Protein AF-A0A968HQ84-F1 (afdb_monomer_lite)

Foldseek 3Di:
DCPPDPQQPFDQPPDDPQPDDEEEEAEDPRDVVSLVVCVVVVRHDNYDYDDLVRHQKYKDFDDPVCPVVLVVVCVSQVDNDFSDFDDDPNHGGITMHGRDD

pLDDT: mean 71.52, std 15.51, range [26.83, 89.31]

Structure (mmCIF, N/CA/C/O backbone):
data_AF-A0A968HQ84-F1
#
_entry.id   AF-A0A968HQ84-F1
#
loop_
_atom_site.group_PDB
_atom_site.id
_atom_site.type_symbol
_atom_site.label_atom_id
_atom_site.label_alt_id
_atom_site.label_comp_id
_atom_site.label_asym_id
_atom_site.label_entity_id
_atom_site.label_seq_id
_atom_site.pdbx_PDB_ins_code
_atom_site.Cartn_x
_atom_site.Cartn_y
_atom_site.Cartn_z
_atom_site.occupancy
_atom_site.B_iso_or_equiv
_atom_site.auth_seq_id
_atom_site.auth_comp_id
_atom_site.auth_asym_id
_atom_site.auth_atom_id
_atom_site.pdbx_PDB_model_num
ATOM 1 N N . MET A 1 1 ? 16.932 21.422 -4.241 1.00 31.81 1 MET A N 1
ATOM 2 C CA . MET A 1 1 ? 16.103 20.759 -5.271 1.00 31.81 1 MET A CA 1
ATOM 3 C C . MET A 1 1 ? 16.662 19.367 -5.499 1.00 31.81 1 MET A C 1
ATOM 5 O O . MET A 1 1 ? 17.623 19.235 -6.231 1.00 31.81 1 MET A O 1
ATOM 9 N N . ASN A 1 2 ? 16.128 18.371 -4.797 1.00 26.83 2 ASN A N 1
ATOM 10 C CA . ASN A 1 2 ? 16.331 16.944 -5.062 1.00 26.83 2 ASN A CA 1
ATOM 11 C C . ASN A 1 2 ? 15.120 16.232 -4.449 1.00 26.83 2 ASN A C 1
ATOM 13 O O . ASN A 1 2 ? 15.198 15.667 -3.365 1.00 26.83 2 ASN A O 1
ATOM 17 N N . ARG A 1 3 ? 13.956 16.360 -5.100 1.00 41.78 3 ARG A N 1
ATOM 18 C CA . ARG A 1 3 ? 12.813 15.482 -4.823 1.00 41.78 3 ARG A CA 1
ATOM 19 C C . ARG A 1 3 ? 13.103 14.174 -5.552 1.00 41.78 3 ARG A C 1
ATOM 21 O O . ARG A 1 3 ? 12.681 13.982 -6.687 1.00 41.78 3 ARG A O 1
ATOM 28 N N . GLY A 1 4 ? 13.971 13.364 -4.954 1.00 31.61 4 GLY A N 1
ATOM 29 C CA . GLY A 1 4 ? 14.260 12.024 -5.437 1.00 31.61 4 GLY A CA 1
ATOM 30 C C . GLY A 1 4 ? 13.053 11.149 -5.147 1.00 31.61 4 GLY A C 1
ATOM 31 O O . GLY A 1 4 ? 12.955 10.591 -4.064 1.00 31.61 4 GLY A O 1
ATOM 32 N N . PHE A 1 5 ? 12.125 11.071 -6.097 1.00 40.69 5 PHE A N 1
ATOM 33 C CA . PHE A 1 5 ? 11.113 10.024 -6.103 1.00 40.69 5 PHE A CA 1
ATOM 34 C C . PHE A 1 5 ? 11.824 8.666 -6.167 1.00 40.69 5 PHE A C 1
ATOM 36 O O . PHE A 1 5 ? 12.563 8.393 -7.114 1.00 40.69 5 PHE A O 1
ATOM 43 N N . TRP A 1 6 ? 11.560 7.789 -5.199 1.00 41.75 6 TRP A N 1
ATOM 44 C CA . TRP A 1 6 ? 12.029 6.395 -5.203 1.00 41.75 6 TRP A CA 1
ATOM 45 C C . TRP A 1 6 ? 11.124 5.460 -6.034 1.00 41.75 6 TRP A C 1
ATOM 47 O O . TRP A 1 6 ? 11.284 4.240 -6.023 1.00 41.75 6 TRP A O 1
ATOM 57 N N . GLY A 1 7 ? 10.192 6.021 -6.813 1.00 39.31 7 GLY A N 1
ATOM 58 C CA . GLY A 1 7 ? 9.102 5.292 -7.474 1.00 39.31 7 GLY A CA 1
ATOM 59 C C . GLY A 1 7 ? 9.451 4.475 -8.725 1.00 39.31 7 GLY A C 1
ATOM 60 O O . GLY A 1 7 ? 8.546 3.930 -9.343 1.00 39.31 7 GLY A O 1
ATOM 61 N N . ALA A 1 8 ? 10.721 4.373 -9.135 1.00 39.50 8 ALA A N 1
ATOM 62 C CA . ALA A 1 8 ? 11.108 3.559 -10.302 1.00 39.50 8 ALA A CA 1
ATOM 63 C C . ALA A 1 8 ? 11.973 2.333 -9.960 1.00 39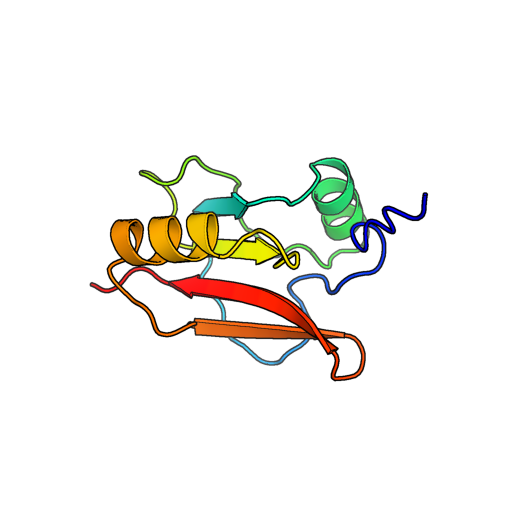.50 8 ALA A C 1
ATOM 65 O O . ALA A 1 8 ? 12.225 1.499 -10.829 1.00 39.50 8 ALA A O 1
ATOM 66 N N . ARG A 1 9 ? 12.440 2.202 -8.709 1.00 40.59 9 ARG A N 1
ATOM 67 C CA . ARG A 1 9 ? 13.257 1.052 -8.275 1.00 40.59 9 ARG A CA 1
ATOM 68 C C . ARG A 1 9 ? 12.900 0.523 -6.879 1.00 40.59 9 ARG A C 1
ATOM 70 O O . ARG A 1 9 ? 13.347 -0.570 -6.547 1.00 40.59 9 ARG A O 1
ATOM 77 N N . GLY A 1 10 ? 12.082 1.248 -6.104 1.00 47.44 10 GLY A N 1
ATOM 78 C CA . GLY A 1 10 ? 11.556 0.813 -4.807 1.00 47.44 10 GLY A CA 1
ATOM 79 C C . GLY A 1 10 ? 10.726 -0.462 -4.934 1.00 47.44 10 GLY A C 1
ATOM 80 O O . GLY A 1 10 ? 10.057 -0.671 -5.943 1.00 47.44 10 GLY A O 1
ATOM 81 N N . GLY A 1 11 ? 10.861 -1.354 -3.961 1.00 53.44 11 GLY A N 1
ATOM 82 C CA . GLY A 1 11 ? 10.403 -2.742 -3.972 1.00 53.44 11 GLY A CA 1
ATOM 83 C C . GLY A 1 11 ? 9.002 -2.956 -4.539 1.00 53.44 11 GLY A C 1
ATOM 84 O O . GLY A 1 11 ? 8.018 -2.391 -4.075 1.00 53.44 11 GLY A O 1
ATOM 85 N N . ALA A 1 12 ? 8.922 -3.816 -5.548 1.00 53.47 12 ALA A N 1
ATOM 86 C CA . ALA A 1 12 ? 7.656 -4.412 -5.921 1.00 53.47 12 ALA A CA 1
ATOM 87 C C . ALA A 1 12 ? 7.168 -5.341 -4.792 1.00 53.47 12 ALA A C 1
ATOM 89 O O . ALA A 1 12 ? 8.015 -5.892 -4.081 1.00 53.47 12 ALA A O 1
ATOM 90 N N . PRO A 1 13 ? 5.850 -5.574 -4.663 1.00 59.44 13 PRO A N 1
ATOM 91 C CA . PRO A 1 13 ? 5.291 -6.377 -3.572 1.00 59.44 13 PRO A CA 1
ATOM 92 C C . PRO A 1 13 ? 5.794 -7.826 -3.502 1.00 59.44 13 PRO A C 1
ATOM 94 O O . PRO A 1 13 ? 5.649 -8.477 -2.473 1.00 59.44 13 PRO A O 1
ATOM 97 N N . ASP A 1 14 ? 6.410 -8.339 -4.566 1.00 55.47 14 ASP A N 1
ATOM 98 C CA . ASP A 1 14 ? 6.851 -9.729 -4.650 1.00 55.47 14 ASP A CA 1
ATOM 99 C C . ASP A 1 14 ? 8.311 -9.955 -4.217 1.00 55.47 14 ASP A C 1
ATOM 101 O O . ASP A 1 14 ? 9.135 -10.377 -5.027 1.00 55.47 14 ASP A O 1
ATOM 105 N N . ARG A 1 15 ? 8.703 -9.668 -2.963 1.00 48.84 15 ARG A N 1
ATOM 106 C CA . ARG A 1 15 ? 10.012 -10.200 -2.507 1.00 48.84 15 ARG A CA 1
ATOM 107 C C . ARG A 1 15 ? 10.309 -10.395 -1.027 1.00 48.84 15 ARG A C 1
ATOM 109 O O . ARG A 1 15 ? 11.480 -10.514 -0.680 1.00 48.84 15 ARG A O 1
ATOM 116 N N . ALA A 1 16 ? 9.316 -10.519 -0.156 1.00 46.34 16 ALA A N 1
ATOM 117 C CA . ALA A 1 16 ? 9.616 -10.731 1.262 1.00 46.34 16 ALA A CA 1
ATOM 118 C C . ALA A 1 16 ? 8.719 -11.765 1.942 1.00 46.34 16 ALA A C 1
ATOM 120 O O . ALA A 1 16 ? 8.192 -11.475 3.000 1.00 46.34 16 ALA A O 1
ATOM 121 N N . GLY A 1 17 ? 8.510 -12.951 1.351 1.00 50.09 17 GLY A N 1
ATOM 122 C CA . GLY A 1 17 ? 7.947 -14.116 2.065 1.00 50.09 17 GLY A CA 1
ATOM 123 C C . GLY A 1 17 ? 6.554 -13.947 2.698 1.00 50.09 17 GLY A C 1
ATOM 124 O O . GLY A 1 17 ? 6.070 -14.873 3.343 1.00 50.09 17 GLY A O 1
ATOM 125 N N . ASN A 1 18 ? 5.908 -12.797 2.511 1.00 54.25 18 ASN A N 1
ATOM 126 C CA . ASN A 1 18 ? 4.631 -12.452 3.107 1.00 54.25 18 ASN A CA 1
ATOM 127 C C . ASN A 1 18 ? 3.528 -12.970 2.187 1.00 54.25 18 ASN A C 1
ATOM 129 O O . ASN A 1 18 ? 3.416 -12.541 1.037 1.00 54.25 18 ASN A O 1
ATOM 133 N N . GLN A 1 19 ? 2.720 -13.908 2.684 1.00 57.84 19 GLN A N 1
ATOM 134 C CA . GLN A 1 19 ? 1.481 -14.319 2.027 1.00 57.84 19 GLN A CA 1
ATOM 135 C C . GLN A 1 19 ? 0.462 -13.187 2.163 1.00 57.84 19 GLN A C 1
ATOM 137 O O . GLN A 1 19 ? -0.373 -13.195 3.060 1.00 57.84 19 GLN A O 1
ATOM 142 N N . LEU A 1 20 ? 0.569 -12.178 1.303 1.00 67.19 20 LEU A N 1
ATOM 143 C CA . LEU A 1 20 ? -0.406 -11.097 1.252 1.00 67.19 20 LEU A CA 1
ATOM 144 C C . LEU A 1 20 ? -1.665 -11.568 0.516 1.00 67.19 20 LEU A C 1
ATOM 146 O O . LEU A 1 20 ? -1.579 -12.325 -0.456 1.00 67.19 20 LEU A O 1
ATOM 150 N N . GLY A 1 21 ? -2.830 -11.109 0.977 1.00 65.94 21 GLY A N 1
ATOM 151 C CA . GLY A 1 21 ? -4.120 -11.424 0.367 1.00 65.94 21 GLY A CA 1
ATOM 152 C C . GLY A 1 21 ? -4.206 -11.021 -1.111 1.00 65.94 21 GLY A C 1
ATOM 153 O O . GLY A 1 21 ? -3.428 -10.210 -1.613 1.00 65.94 21 GLY A O 1
ATOM 154 N N . GLN A 1 22 ? -5.172 -11.589 -1.831 1.00 75.38 22 GLN A N 1
ATOM 155 C CA . GLN A 1 22 ? -5.537 -11.171 -3.191 1.00 75.38 22 GLN A CA 1
ATOM 156 C C . GLN A 1 22 ? -6.763 -10.248 -3.139 1.00 75.38 22 GLN A C 1
ATOM 158 O O . GLN A 1 22 ? -7.542 -10.321 -2.190 1.00 75.38 22 GLN A O 1
ATOM 163 N N . GLY A 1 23 ? -6.968 -9.400 -4.156 1.00 82.69 23 GLY A N 1
ATOM 164 C CA . GLY A 1 23 ? -8.186 -8.585 -4.263 1.00 82.69 23 GLY A CA 1
ATOM 165 C C . GLY A 1 23 ? -7.957 -7.095 -4.518 1.00 82.69 23 GLY A C 1
ATOM 166 O O . GLY A 1 23 ? -7.041 -6.707 -5.247 1.00 82.69 23 GLY A O 1
ATOM 167 N N . PHE A 1 24 ? -8.846 -6.261 -3.971 1.00 88.25 24 PHE A N 1
ATOM 168 C CA . PHE A 1 24 ? -8.836 -4.816 -4.192 1.00 88.25 24 PHE A CA 1
ATOM 169 C C . PHE A 1 24 ? -7.817 -4.115 -3.287 1.00 88.25 24 PHE A C 1
ATOM 171 O O . PHE A 1 24 ? -7.895 -4.218 -2.063 1.00 88.25 24 PHE A O 1
ATOM 178 N N . VAL A 1 25 ? -6.891 -3.366 -3.885 1.00 87.75 25 VAL A N 1
ATOM 179 C CA . VAL A 1 25 ? -5.834 -2.632 -3.180 1.00 87.75 25 VAL A CA 1
ATOM 180 C C . VAL A 1 25 ? -6.027 -1.127 -3.328 1.00 87.75 25 VAL A C 1
ATOM 182 O O . VAL A 1 25 ? -6.190 -0.613 -4.435 1.00 87.75 25 VAL A O 1
ATOM 185 N N . TYR A 1 26 ? -5.984 -0.407 -2.218 1.00 87.69 26 TYR A N 1
ATOM 186 C CA . TYR A 1 26 ? -5.830 1.036 -2.216 1.00 87.69 26 TYR A CA 1
ATOM 187 C C . TYR A 1 26 ? -4.348 1.372 -2.360 1.00 87.69 26 TYR A C 1
ATOM 189 O O . TYR A 1 26 ? -3.511 0.867 -1.611 1.00 87.69 26 TYR A O 1
ATOM 197 N N . LEU A 1 27 ? -4.023 2.193 -3.355 1.00 83.69 27 LEU A N 1
ATOM 198 C CA . LEU A 1 27 ? -2.660 2.629 -3.629 1.00 83.69 27 LEU A CA 1
ATOM 199 C C . LEU A 1 27 ? -2.509 4.072 -3.183 1.00 83.69 27 LEU A C 1
ATOM 201 O O . LEU A 1 27 ? -3.137 4.953 -3.768 1.00 83.69 27 LEU A O 1
ATOM 205 N N . HIS A 1 28 ? -1.658 4.300 -2.191 1.00 79.25 28 HIS A N 1
ATOM 206 C CA . HIS A 1 28 ? -1.343 5.639 -1.723 1.00 79.25 28 HIS A CA 1
ATOM 207 C C . HIS A 1 28 ? 0.076 6.021 -2.151 1.00 79.25 28 HIS A C 1
ATOM 209 O O . HIS A 1 28 ? 1.028 5.275 -1.914 1.00 79.25 28 HIS A O 1
ATOM 215 N N . ASP A 1 29 ? 0.182 7.143 -2.866 1.00 73.56 29 ASP A N 1
ATOM 216 C CA . ASP A 1 29 ? 1.417 7.675 -3.463 1.00 73.56 29 ASP A CA 1
ATOM 217 C C . ASP A 1 29 ? 2.236 6.706 -4.329 1.00 73.56 29 ASP A C 1
ATOM 219 O O . ASP A 1 29 ? 3.434 6.867 -4.573 1.00 73.56 29 ASP A O 1
ATOM 223 N N . VAL A 1 30 ? 1.549 5.731 -4.925 1.00 71.56 30 VAL A N 1
ATOM 224 C CA . VAL A 1 30 ? 2.107 4.907 -5.997 1.00 71.56 30 VAL A CA 1
ATOM 225 C C . VAL A 1 30 ? 1.772 5.533 -7.339 1.00 71.56 30 VAL A C 1
ATOM 227 O O . VAL A 1 30 ? 0.618 5.565 -7.769 1.00 71.56 30 VAL A O 1
ATOM 230 N N . HIS A 1 31 ? 2.796 5.973 -8.066 1.00 68.06 31 HIS A N 1
ATOM 231 C CA . HIS A 1 31 ? 2.597 6.458 -9.425 1.00 68.06 31 HIS A CA 1
ATOM 232 C C . HIS A 1 31 ? 2.078 5.324 -10.331 1.00 68.06 31 HIS A C 1
ATOM 234 O O . HIS A 1 31 ? 2.663 4.242 -10.384 1.00 68.06 31 HIS A O 1
ATOM 240 N N . GLN A 1 32 ? 1.030 5.572 -11.125 1.00 67.94 32 GLN A N 1
ATOM 241 C CA . GLN A 1 32 ? 0.410 4.547 -11.983 1.00 67.94 32 GLN A CA 1
ATOM 242 C C . GLN A 1 32 ? 1.410 3.880 -12.952 1.00 67.94 32 GLN A C 1
ATOM 244 O O . GLN A 1 32 ? 1.315 2.687 -13.235 1.00 67.94 32 GLN A O 1
ATOM 249 N N . LEU A 1 33 ? 2.410 4.627 -13.432 1.00 68.31 33 LEU A N 1
ATOM 250 C CA . LEU A 1 33 ? 3.497 4.077 -14.259 1.00 68.31 33 LEU A CA 1
ATOM 251 C C . LEU A 1 33 ? 4.367 3.045 -13.524 1.00 68.31 33 LEU A C 1
ATOM 253 O O . LEU A 1 33 ? 4.840 2.111 -14.167 1.00 68.31 33 LEU A O 1
ATOM 257 N N . ALA A 1 34 ? 4.546 3.167 -12.206 1.00 69.06 34 ALA A N 1
ATOM 258 C CA . ALA A 1 34 ? 5.251 2.164 -11.412 1.00 69.06 34 ALA A CA 1
ATOM 259 C C . ALA A 1 34 ? 4.465 0.845 -11.404 1.00 69.06 34 ALA A C 1
ATOM 261 O O . ALA A 1 34 ? 5.029 -0.209 -11.675 1.00 69.06 34 ALA A O 1
ATOM 262 N N . VAL A 1 35 ? 3.138 0.907 -11.232 1.00 74.62 35 VAL A N 1
ATOM 263 C CA . VAL A 1 35 ? 2.246 -0.267 -11.316 1.00 74.62 35 VAL A CA 1
ATOM 264 C C . VAL A 1 35 ? 2.348 -0.950 -12.681 1.00 74.62 35 VAL A C 1
ATOM 266 O O . VAL A 1 35 ? 2.479 -2.171 -12.762 1.00 74.62 35 VAL A O 1
ATOM 269 N N . VAL A 1 36 ? 2.321 -0.172 -13.769 1.00 77.25 36 VAL A N 1
ATOM 270 C CA . VAL A 1 36 ? 2.491 -0.701 -15.133 1.00 77.25 36 VAL A CA 1
ATOM 271 C C . VAL A 1 36 ? 3.853 -1.382 -15.293 1.00 77.25 36 VAL A C 1
ATOM 273 O O . VAL A 1 36 ? 3.926 -2.474 -15.858 1.00 77.25 36 VAL A O 1
ATOM 276 N N . GLN A 1 37 ? 4.917 -0.774 -14.767 1.00 73.62 37 GLN A N 1
ATOM 277 C CA . GLN A 1 37 ? 6.262 -1.340 -14.804 1.00 73.62 37 GLN A CA 1
ATOM 278 C C . GLN A 1 37 ? 6.345 -2.646 -13.999 1.00 73.62 37 GLN A C 1
ATOM 280 O O . GLN A 1 37 ? 6.829 -3.644 -14.526 1.00 73.62 37 GLN A O 1
ATOM 285 N N . TYR A 1 38 ? 5.802 -2.697 -12.779 1.00 76.94 38 TYR A N 1
ATOM 286 C CA . TYR A 1 38 ? 5.780 -3.917 -11.967 1.00 76.94 38 TYR A CA 1
ATOM 287 C C . TYR A 1 38 ? 4.984 -5.043 -12.629 1.00 76.94 38 TYR A C 1
ATOM 289 O O . TYR A 1 38 ? 5.426 -6.189 -12.607 1.00 76.94 38 TYR A O 1
ATOM 297 N N . ARG A 1 39 ? 3.848 -4.736 -13.270 1.00 80.06 39 ARG A N 1
ATOM 298 C CA . ARG A 1 39 ? 3.078 -5.721 -14.050 1.00 80.06 39 ARG A CA 1
ATOM 299 C C . ARG A 1 39 ? 3.891 -6.270 -15.213 1.00 80.06 39 ARG A C 1
ATOM 301 O O . ARG A 1 39 ? 3.929 -7.478 -15.414 1.00 80.06 39 ARG A O 1
ATOM 308 N N . ARG A 1 40 ? 4.577 -5.392 -15.954 1.00 77.94 40 ARG A N 1
ATOM 309 C CA . ARG A 1 40 ? 5.462 -5.788 -17.058 1.00 77.94 40 ARG A CA 1
ATOM 310 C C . ARG A 1 40 ? 6.618 -6.671 -16.582 1.00 77.94 40 ARG A C 1
ATOM 312 O O . ARG A 1 40 ? 7.023 -7.574 -17.303 1.00 77.94 40 ARG A O 1
ATOM 319 N N . GLU A 1 41 ? 7.140 -6.403 -15.391 1.00 78.31 41 GLU A N 1
ATOM 320 C CA . GLU A 1 41 ? 8.218 -7.173 -14.764 1.00 78.31 41 GLU A CA 1
ATOM 321 C C . GLU A 1 41 ? 7.730 -8.462 -14.077 1.00 78.31 41 GLU A C 1
ATOM 323 O O . GLU A 1 41 ? 8.556 -9.211 -13.566 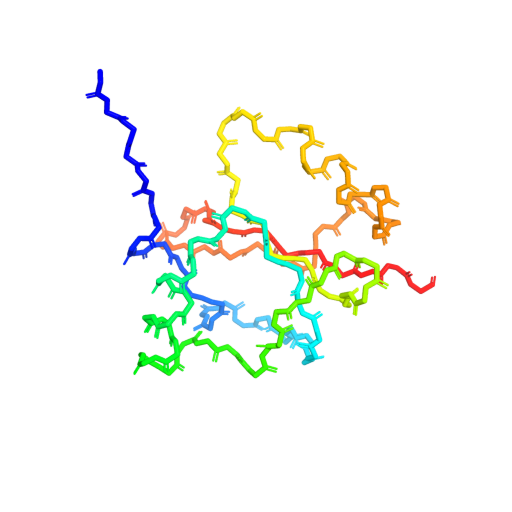1.00 78.31 41 GLU A O 1
ATOM 328 N N . GLY A 1 42 ? 6.417 -8.733 -14.049 1.00 78.19 42 GLY A N 1
ATOM 329 C CA . GLY A 1 42 ? 5.842 -9.886 -13.346 1.00 78.19 42 GLY A CA 1
ATOM 330 C C . GLY A 1 42 ? 5.914 -9.787 -11.819 1.00 78.19 42 GLY A C 1
ATOM 331 O O . GLY A 1 42 ? 5.784 -10.794 -11.140 1.00 78.19 42 GLY A O 1
ATOM 332 N N . ARG A 1 43 ? 6.140 -8.583 -11.281 1.00 77.06 43 ARG A N 1
ATOM 333 C CA . ARG A 1 43 ? 6.342 -8.317 -9.848 1.00 77.06 43 ARG A CA 1
ATOM 334 C C . ARG A 1 43 ? 5.127 -7.686 -9.164 1.00 77.06 43 ARG A C 1
ATOM 336 O O . ARG A 1 43 ? 5.163 -7.426 -7.963 1.00 77.06 43 ARG A O 1
ATOM 343 N N . TRP A 1 44 ? 4.086 -7.361 -9.931 1.00 79.00 44 TRP A N 1
ATOM 344 C CA . TRP A 1 44 ? 2.801 -6.915 -9.397 1.00 79.00 44 T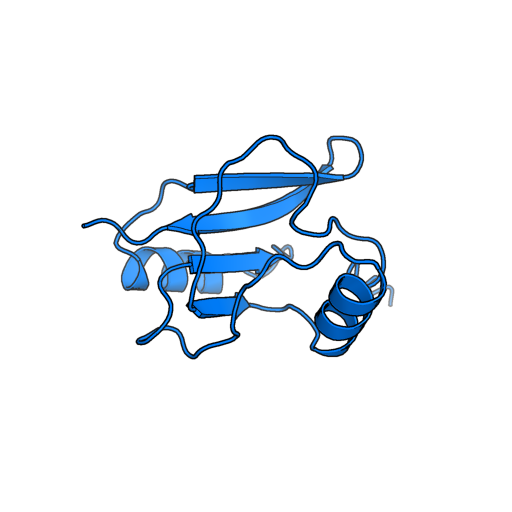RP A CA 1
ATOM 345 C C . TRP A 1 44 ? 1.945 -8.146 -9.077 1.00 79.00 44 TRP A C 1
ATOM 347 O O . TRP A 1 44 ? 1.699 -8.930 -9.997 1.00 79.00 44 TRP A O 1
ATOM 357 N N . PRO A 1 45 ? 1.472 -8.320 -7.831 1.00 78.94 45 PRO A N 1
ATOM 358 C CA . PRO A 1 45 ? 0.510 -9.369 -7.501 1.00 78.94 45 PRO A CA 1
ATOM 359 C C . PRO A 1 45 ? -0.793 -9.197 -8.287 1.00 78.94 45 PRO A C 1
ATOM 361 O O . PRO A 1 45 ? -1.019 -8.155 -8.902 1.00 78.94 45 PRO A O 1
ATOM 364 N N . ASP A 1 46 ? -1.704 -10.168 -8.221 1.00 79.69 46 ASP A N 1
ATOM 365 C CA . ASP A 1 46 ? -3.045 -10.038 -8.815 1.00 79.69 46 ASP A CA 1
ATOM 366 C C . ASP A 1 46 ? -3.961 -9.112 -7.985 1.00 79.69 46 ASP A C 1
ATOM 368 O O . ASP A 1 46 ? -5.025 -9.481 -7.489 1.00 79.69 46 ASP A O 1
ATOM 372 N N . TRP A 1 47 ? -3.483 -7.890 -7.754 1.00 86.31 47 TRP A N 1
ATOM 373 C CA . TRP A 1 47 ? -4.175 -6.838 -7.034 1.00 86.31 47 TRP A CA 1
ATOM 374 C C . TRP A 1 47 ? -4.836 -5.864 -8.000 1.00 86.31 47 TRP A C 1
ATOM 376 O O . TRP A 1 47 ? -4.219 -5.368 -8.958 1.00 86.31 47 TRP A O 1
ATOM 386 N N . GLN A 1 48 ? -6.084 -5.532 -7.690 1.00 87.00 48 GLN A N 1
ATOM 387 C CA . GLN A 1 48 ? -6.914 -4.611 -8.452 1.00 87.00 48 GLN A CA 1
ATOM 388 C C . GLN A 1 48 ? -6.981 -3.259 -7.734 1.00 87.00 48 GLN A C 1
ATOM 390 O O . GLN A 1 48 ? -7.522 -3.195 -6.635 1.00 87.00 48 GLN A O 1
ATOM 395 N N . PRO A 1 49 ? -6.452 -2.165 -8.310 1.00 85.69 49 PRO A N 1
ATOM 396 C CA . PRO A 1 49 ? -6.542 -0.851 -7.682 1.00 85.69 49 PRO A CA 1
ATOM 397 C C . PRO A 1 49 ? -7.999 -0.439 -7.428 1.00 85.69 49 PRO A C 1
ATOM 399 O O . PRO A 1 49 ? -8.835 -0.546 -8.328 1.00 85.69 49 PRO A O 1
ATOM 402 N N . ALA A 1 50 ? -8.295 0.042 -6.224 1.00 85.62 50 ALA A N 1
ATOM 403 C CA . ALA A 1 50 ? -9.619 0.495 -5.813 1.00 85.62 50 ALA A CA 1
ATOM 404 C C . ALA A 1 50 ? -9.544 1.696 -4.863 1.00 85.62 50 ALA A C 1
ATOM 406 O O . ALA A 1 50 ? -8.509 1.993 -4.272 1.00 85.62 50 ALA A O 1
ATOM 407 N N . ASN A 1 51 ? -10.680 2.371 -4.704 1.00 84.25 51 ASN A N 1
ATOM 408 C CA . ASN A 1 51 ? -10.858 3.434 -3.716 1.00 84.25 51 ASN A CA 1
ATOM 409 C C . ASN A 1 51 ? -10.836 2.834 -2.290 1.00 84.25 51 ASN A C 1
ATOM 411 O O . ASN A 1 51 ? -11.262 1.682 -2.143 1.00 84.25 51 ASN A O 1
ATOM 415 N N . PRO A 1 52 ? -10.467 3.601 -1.242 1.00 81.50 52 PRO A N 1
ATOM 416 C CA . PRO A 1 52 ? -10.342 3.100 0.135 1.00 81.50 52 PRO A CA 1
ATOM 417 C C . PRO A 1 52 ? -11.541 2.277 0.624 1.00 81.50 52 PRO A C 1
ATOM 419 O O . PRO A 1 52 ? -11.377 1.142 1.058 1.00 81.50 52 PRO A O 1
ATOM 422 N N . GLY A 1 53 ? -12.766 2.778 0.431 1.00 80.06 53 GLY A N 1
ATOM 423 C CA . GLY A 1 53 ? -13.990 2.100 0.885 1.00 80.06 53 GLY A CA 1
ATOM 424 C C . GLY A 1 53 ? -14.342 0.786 0.168 1.00 80.06 53 GLY A C 1
ATOM 425 O O . GLY A 1 53 ? -15.322 0.140 0.527 1.00 80.06 53 GLY A O 1
ATOM 426 N N . ARG A 1 54 ? -13.595 0.386 -0.869 1.00 84.38 54 ARG A N 1
ATOM 427 C CA . ARG A 1 54 ? -13.727 -0.921 -1.543 1.00 84.38 54 ARG A CA 1
ATOM 428 C C . ARG A 1 54 ? -12.475 -1.787 -1.422 1.00 84.38 54 ARG A C 1
ATOM 430 O O . ARG A 1 54 ? -12.498 -2.928 -1.879 1.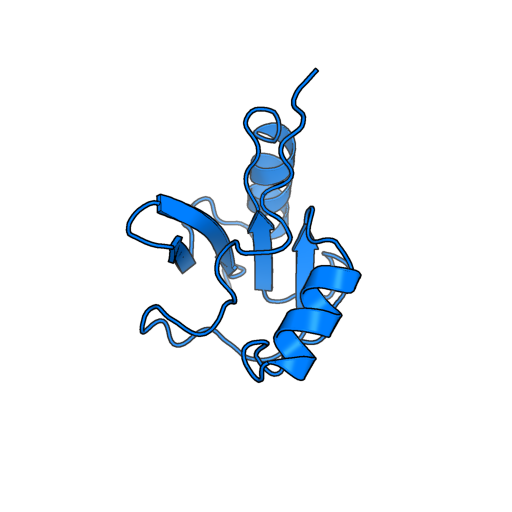00 84.38 54 ARG A O 1
ATOM 437 N N . ALA A 1 55 ? -11.393 -1.245 -0.875 1.00 85.56 55 ALA A N 1
ATOM 438 C CA . ALA A 1 55 ? -10.128 -1.940 -0.765 1.00 85.56 55 ALA A CA 1
ATOM 439 C C . ALA A 1 55 ? -10.093 -2.825 0.487 1.00 85.56 55 ALA A C 1
ATOM 441 O O . ALA A 1 55 ? -10.539 -2.427 1.565 1.00 85.56 55 ALA A O 1
ATOM 442 N N . SER A 1 56 ? -9.533 -4.021 0.334 1.00 84.06 56 SER A N 1
ATOM 443 C CA . SER A 1 56 ? -9.201 -4.928 1.437 1.00 84.06 56 SER A CA 1
ATOM 444 C C . SER A 1 56 ? -7.735 -4.805 1.864 1.00 84.06 56 SER A C 1
ATOM 446 O O . SER A 1 56 ? -7.380 -5.230 2.958 1.00 84.06 56 SER A O 1
ATOM 448 N N . LEU A 1 57 ? -6.892 -4.205 1.016 1.00 83.69 57 LEU A N 1
ATOM 449 C CA . LEU A 1 57 ? -5.465 -3.981 1.250 1.00 83.69 57 LEU A CA 1
ATOM 450 C C . LEU A 1 57 ? -5.112 -2.512 1.022 1.00 83.69 57 LEU A C 1
ATOM 452 O O . LEU A 1 57 ? -5.637 -1.890 0.100 1.00 83.69 57 LEU A O 1
ATOM 456 N N . GLY A 1 58 ? -4.192 -1.974 1.817 1.00 83.69 58 GLY A N 1
ATOM 457 C CA . GLY A 1 58 ? -3.606 -0.651 1.614 1.00 83.69 58 GLY A CA 1
ATOM 458 C C . GLY A 1 58 ? -2.110 -0.770 1.360 1.00 83.69 58 GLY A C 1
ATOM 459 O O . GLY A 1 58 ? -1.410 -1.373 2.169 1.00 83.69 58 GLY A O 1
ATOM 460 N N . LEU A 1 59 ? -1.623 -0.214 0.248 1.00 81.56 59 LEU A N 1
ATOM 461 C CA . LEU A 1 59 ? -0.198 -0.119 -0.070 1.00 81.56 59 LEU A CA 1
ATOM 462 C C . LEU A 1 59 ? 0.238 1.345 0.003 1.00 81.56 59 LEU A C 1
ATOM 464 O O . LEU A 1 59 ? -0.154 2.149 -0.846 1.00 81.56 59 LEU A O 1
ATOM 468 N N . LEU A 1 60 ? 1.066 1.655 0.999 1.00 77.06 60 LEU A N 1
ATOM 469 C CA . LEU A 1 60 ? 1.586 2.992 1.269 1.00 77.06 60 LEU A CA 1
ATOM 470 C C . LEU A 1 60 ? 3.094 3.035 1.006 1.00 77.06 60 LEU A C 1
ATOM 472 O O . LEU A 1 60 ? 3.834 2.190 1.512 1.00 77.06 60 LEU A O 1
ATOM 476 N N . PHE A 1 61 ? 3.554 4.029 0.247 1.00 71.88 61 PHE A N 1
ATOM 477 C CA . PHE A 1 61 ? 4.977 4.340 0.087 1.00 71.88 61 PHE A CA 1
ATOM 478 C C . PHE A 1 61 ? 5.308 5.542 0.978 1.00 71.88 61 PHE A C 1
ATOM 480 O O . PHE A 1 61 ? 5.005 6.668 0.594 1.00 71.88 61 PHE A O 1
ATOM 487 N N . PRO A 1 62 ? 5.881 5.332 2.176 1.00 57.97 62 PRO A N 1
ATOM 488 C CA . PRO A 1 62 ? 6.045 6.415 3.134 1.00 57.97 62 PRO A CA 1
ATOM 489 C C . PRO A 1 62 ? 7.088 7.434 2.653 1.00 57.97 62 PRO A C 1
ATOM 491 O O . PRO A 1 62 ? 8.268 7.111 2.499 1.00 57.97 62 PRO A O 1
ATOM 494 N N . GLU A 1 63 ? 6.675 8.692 2.482 1.00 60.91 63 GLU A N 1
ATOM 495 C CA . GLU A 1 63 ? 7.584 9.841 2.454 1.00 60.91 63 GLU A CA 1
ATOM 496 C C . GLU A 1 63 ? 7.574 10.583 3.799 1.00 60.91 63 GLU A C 1
ATOM 498 O O . GLU A 1 63 ? 6.616 10.535 4.566 1.00 60.91 63 GLU A O 1
ATOM 503 N N . GLN A 1 64 ? 8.640 11.340 4.080 1.00 50.28 64 GLN A N 1
ATOM 504 C CA . GLN A 1 64 ? 8.879 12.017 5.367 1.00 50.28 64 GLN A CA 1
ATOM 505 C C . GLN A 1 64 ? 7.750 12.973 5.824 1.00 50.28 64 GLN A C 1
ATOM 507 O O . GLN A 1 64 ? 7.745 13.405 6.974 1.00 50.28 64 GLN A O 1
ATOM 512 N N . HIS A 1 65 ? 6.806 13.328 4.950 1.00 57.97 65 HIS A N 1
ATOM 513 C CA . HIS A 1 65 ? 5.692 14.228 5.253 1.00 57.97 65 HIS A CA 1
ATOM 514 C C . HIS A 1 65 ? 4.319 13.534 5.369 1.00 57.97 65 HIS A C 1
ATOM 516 O O . HIS A 1 65 ? 3.332 14.230 5.582 1.00 57.97 65 HIS A O 1
ATOM 522 N N . MET A 1 66 ? 4.253 12.198 5.291 1.00 61.31 66 MET A N 1
ATOM 523 C CA . MET A 1 66 ? 3.004 11.421 5.152 1.00 61.31 66 MET A CA 1
ATOM 524 C C . MET A 1 66 ? 2.459 10.828 6.461 1.00 61.31 66 MET A C 1
ATOM 526 O O . MET A 1 66 ? 1.728 9.842 6.459 1.00 61.31 66 MET A O 1
ATOM 530 N N . LEU A 1 67 ? 2.788 11.429 7.611 1.00 66.69 67 LEU A N 1
ATOM 531 C CA . LEU A 1 67 ? 2.231 10.987 8.898 1.00 66.69 67 LEU A CA 1
ATOM 532 C C . LEU A 1 67 ? 0.695 11.114 8.930 1.00 66.69 67 LEU A C 1
ATOM 534 O O . LEU A 1 67 ? 0.030 10.325 9.588 1.00 66.69 67 LEU A O 1
ATOM 538 N N . ALA A 1 68 ? 0.132 12.102 8.226 1.00 70.06 68 ALA A N 1
ATOM 539 C CA . ALA A 1 68 ? -1.315 12.297 8.152 1.00 70.06 68 ALA A CA 1
ATOM 540 C C . ALA A 1 68 ? -2.018 11.172 7.373 1.00 70.06 68 ALA A C 1
ATOM 542 O O . ALA A 1 68 ? -3.068 10.704 7.803 1.00 70.06 68 ALA A O 1
ATOM 543 N N . ASP A 1 69 ? -1.415 10.707 6.280 1.00 72.38 69 ASP A N 1
ATOM 544 C CA . ASP A 1 69 ? -2.003 9.684 5.412 1.00 72.38 69 ASP A CA 1
ATOM 545 C C . ASP A 1 69 ? -1.951 8.293 6.054 1.00 72.38 69 ASP A C 1
ATOM 547 O O . ASP A 1 69 ? -2.869 7.488 5.908 1.00 72.38 69 ASP A O 1
ATOM 551 N N . GLU A 1 70 ? -0.898 8.017 6.828 1.00 78.50 70 GLU A N 1
ATOM 552 C CA . GLU A 1 70 ? -0.808 6.792 7.622 1.00 78.50 70 GLU A CA 1
ATOM 553 C C . GLU A 1 70 ? -1.880 6.749 8.726 1.00 78.50 70 GLU A C 1
ATOM 555 O O . GLU A 1 70 ? -2.490 5.703 8.943 1.00 78.50 70 GLU A O 1
ATOM 560 N N . ILE A 1 71 ? -2.183 7.893 9.355 1.00 80.94 71 ILE A N 1
ATOM 561 C CA . ILE 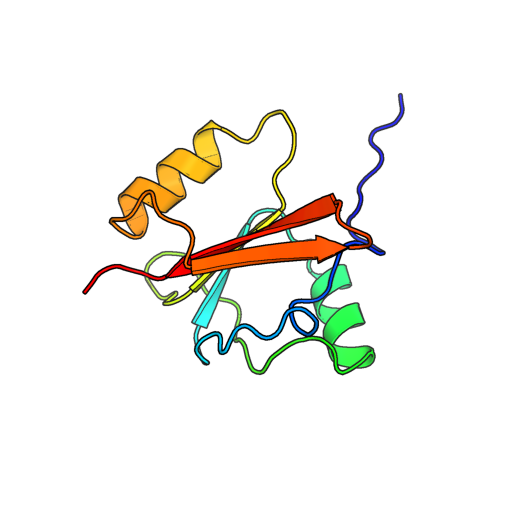A 1 71 ? -3.281 8.013 10.327 1.00 80.94 71 ILE A CA 1
ATOM 562 C C . ILE A 1 71 ? -4.643 7.775 9.657 1.00 80.94 71 ILE A C 1
ATOM 564 O O . ILE A 1 71 ? -5.451 7.028 10.205 1.00 80.94 71 ILE A O 1
ATOM 568 N N . GLU A 1 72 ? -4.894 8.345 8.472 1.00 82.94 72 GLU A N 1
ATOM 569 C CA . GLU A 1 72 ? -6.142 8.104 7.722 1.00 82.94 72 GLU A CA 1
ATOM 570 C C . GLU A 1 72 ? -6.307 6.614 7.387 1.00 82.94 72 GLU A C 1
ATOM 572 O O . GLU A 1 72 ? -7.388 6.043 7.531 1.00 82.94 72 GLU A O 1
ATOM 577 N N . LEU A 1 73 ? -5.212 5.946 7.016 1.00 82.12 73 LEU A N 1
ATOM 578 C CA . LEU A 1 73 ? -5.198 4.506 6.780 1.00 82.12 73 LEU A CA 1
ATOM 579 C C . LEU A 1 73 ? -5.526 3.709 8.046 1.00 82.12 73 LEU A C 1
ATOM 581 O O . LEU A 1 73 ? -6.283 2.743 7.962 1.00 82.12 73 LEU A O 1
ATOM 585 N N . TRP A 1 74 ? -5.012 4.113 9.209 1.00 88.25 74 TRP A N 1
ATOM 586 C CA . TRP A 1 74 ? -5.343 3.463 10.479 1.00 88.25 74 TRP A CA 1
ATOM 587 C C . TRP A 1 74 ? -6.817 3.600 10.845 1.00 88.25 74 TRP A C 1
ATOM 589 O O . TRP A 1 74 ? -7.427 2.627 11.291 1.00 88.25 74 TRP A O 1
ATOM 599 N N . GLU A 1 75 ? -7.388 4.788 10.647 1.00 87.56 75 GLU A N 1
ATOM 600 C CA . GLU A 1 75 ? -8.807 5.053 10.889 1.00 87.56 75 GLU A CA 1
ATOM 601 C C . GLU A 1 75 ? -9.686 4.219 9.954 1.00 87.56 75 GLU A C 1
ATOM 603 O O . GLU A 1 75 ? -10.605 3.536 10.408 1.00 87.56 75 GLU A O 1
ATOM 608 N N . GLU A 1 76 ? -9.362 4.207 8.660 1.00 87.19 76 GLU A N 1
ATOM 609 C CA . GLU A 1 76 ? -10.124 3.469 7.657 1.00 87.19 76 GLU A CA 1
ATOM 610 C C . GLU A 1 76 ? -10.006 1.957 7.826 1.00 87.19 76 GLU A C 1
ATOM 612 O O . GLU A 1 76 ? -10.993 1.250 7.643 1.00 87.19 76 GLU A O 1
ATOM 617 N N . PHE A 1 77 ? -8.827 1.429 8.159 1.00 86.81 77 PHE A N 1
ATOM 618 C CA . PHE A 1 77 ? -8.581 -0.017 8.228 1.00 86.81 77 PHE A CA 1
ATOM 619 C C . PHE A 1 77 ? -8.805 -0.587 9.631 1.00 86.81 77 PHE A C 1
ATOM 621 O O . PHE A 1 77 ? -8.803 -1.808 9.803 1.00 86.81 77 PHE A O 1
ATOM 628 N N . GLY A 1 78 ? -9.020 0.276 10.625 1.00 89.31 78 GLY A N 1
ATOM 629 C CA . GLY A 1 78 ? -9.247 -0.118 12.011 1.00 89.31 78 GLY A CA 1
ATOM 630 C C . GLY A 1 78 ? -8.023 -0.748 12.677 1.00 89.31 78 GLY A C 1
ATOM 631 O O . GLY A 1 78 ? -8.174 -1.515 13.625 1.00 89.31 78 GLY A O 1
ATOM 632 N N . THR A 1 79 ? -6.811 -0.466 12.190 1.00 86.50 79 THR A N 1
ATOM 633 C CA . THR A 1 79 ? -5.570 -1.034 12.733 1.00 86.50 79 THR A CA 1
ATOM 634 C C . THR A 1 79 ? -4.394 -0.072 12.610 1.00 86.50 79 THR A C 1
ATOM 636 O O . THR A 1 79 ? -4.234 0.605 11.603 1.00 86.50 79 THR A O 1
ATOM 639 N N . VAL A 1 80 ? -3.530 -0.068 13.627 1.00 88.06 80 VAL A N 1
ATOM 640 C CA . VAL A 1 80 ? -2.213 0.598 13.606 1.00 88.06 80 VAL A CA 1
ATOM 641 C C . VAL A 1 80 ? -1.071 -0.390 13.352 1.00 88.06 80 VAL A C 1
ATOM 643 O O . VAL A 1 80 ? 0.093 -0.004 13.280 1.00 88.06 80 VAL A O 1
ATOM 646 N N . GLN A 1 81 ? -1.383 -1.687 13.270 1.00 88.56 81 GLN A N 1
ATOM 647 C CA . GLN A 1 81 ? -0.400 -2.744 13.077 1.00 88.56 81 GLN A CA 1
ATOM 648 C C . GLN A 1 81 ? -0.285 -3.073 11.581 1.00 88.56 81 GLN A C 1
ATOM 650 O O . GLN A 1 81 ? -1.274 -3.512 10.988 1.00 88.56 81 GLN A O 1
ATOM 655 N N . PRO A 1 82 ? 0.896 -2.894 10.959 1.00 85.19 82 PRO A N 1
ATOM 656 C CA . PRO A 1 82 ? 1.088 -3.262 9.565 1.00 85.19 82 PRO A CA 1
ATOM 657 C C . PRO A 1 82 ? 1.089 -4.785 9.401 1.00 85.19 82 PRO A C 1
ATOM 659 O O . PRO A 1 82 ? 1.682 -5.511 10.201 1.00 85.19 82 PRO A O 1
ATOM 662 N N . ALA A 1 83 ? 0.468 -5.258 8.322 1.00 86.44 83 ALA A N 1
ATOM 663 C CA . ALA A 1 83 ? 0.486 -6.660 7.911 1.00 86.44 83 ALA A CA 1
ATOM 664 C C . ALA A 1 83 ? 1.854 -7.054 7.332 1.00 86.44 83 ALA A C 1
ATOM 666 O O . ALA A 1 83 ? 2.320 -8.179 7.510 1.00 86.44 83 ALA A O 1
ATOM 667 N N . ALA A 1 84 ? 2.518 -6.117 6.650 1.00 82.50 84 ALA A N 1
ATOM 668 C CA . ALA A 1 84 ? 3.870 -6.303 6.143 1.00 82.50 84 ALA A CA 1
ATOM 669 C C . ALA A 1 84 ? 4.612 -4.976 5.980 1.00 82.50 84 ALA A C 1
ATOM 671 O O . ALA A 1 84 ? 4.020 -3.940 5.686 1.00 82.50 84 ALA A O 1
ATOM 672 N N . VAL A 1 85 ? 5.938 -5.042 6.075 1.00 80.81 85 VAL A N 1
ATOM 673 C CA . VAL A 1 85 ? 6.841 -3.978 5.629 1.00 80.81 85 VAL A CA 1
ATOM 674 C C . VAL A 1 85 ? 7.683 -4.544 4.495 1.00 80.81 85 VAL A C 1
ATOM 676 O O . VAL A 1 85 ? 8.414 -5.518 4.673 1.00 80.81 85 VAL A O 1
ATOM 679 N N . LEU A 1 86 ? 7.543 -3.962 3.310 1.00 76.31 86 LEU A N 1
ATOM 680 C CA . LEU A 1 86 ? 8.307 -4.337 2.132 1.00 76.31 86 LEU A CA 1
ATOM 681 C C . LEU A 1 86 ? 9.637 -3.592 2.158 1.00 76.31 86 LEU A C 1
ATOM 683 O O . LEU A 1 86 ? 9.668 -2.364 2.284 1.00 76.31 86 LEU A O 1
ATOM 687 N N . THR A 1 87 ? 10.731 -4.336 2.024 1.00 69.56 87 THR A N 1
ATOM 688 C CA . THR A 1 87 ? 1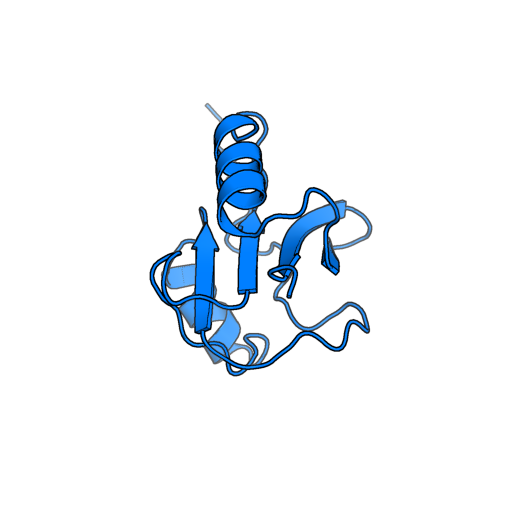2.089 -3.793 2.034 1.00 69.56 87 THR A CA 1
ATOM 689 C C . THR A 1 87 ? 12.782 -3.971 0.683 1.00 69.56 87 THR A C 1
ATOM 691 O O . THR A 1 87 ? 12.490 -4.889 -0.086 1.00 69.56 87 THR A O 1
ATOM 694 N N . LEU A 1 88 ? 13.713 -3.068 0.386 1.00 64.50 88 LEU A N 1
ATOM 695 C CA . LEU A 1 88 ? 14.691 -3.185 -0.689 1.00 64.50 88 LEU A CA 1
ATOM 696 C C . LEU A 1 88 ? 16.072 -2.987 -0.070 1.00 64.50 88 LEU A C 1
ATOM 698 O O . LEU A 1 88 ? 16.345 -1.906 0.441 1.00 64.50 88 LEU A O 1
ATOM 702 N N . ASP A 1 89 ? 16.917 -4.017 -0.112 1.00 65.94 89 ASP A N 1
ATOM 703 C CA . ASP A 1 89 ? 18.256 -3.993 0.495 1.00 65.94 89 ASP A CA 1
ATOM 704 C C . ASP A 1 89 ? 18.218 -3.497 1.958 1.00 65.94 89 ASP A C 1
ATOM 706 O O . ASP A 1 89 ? 18.923 -2.565 2.338 1.00 65.94 89 ASP A O 1
ATOM 710 N N . ASP A 1 90 ? 17.319 -4.086 2.757 1.00 58.69 90 ASP A N 1
ATOM 711 C CA . ASP A 1 90 ? 17.052 -3.757 4.171 1.00 58.69 90 ASP A CA 1
ATOM 712 C C . ASP A 1 90 ? 16.479 -2.353 4.443 1.00 58.69 90 ASP A C 1
ATOM 714 O O . ASP A 1 90 ? 16.206 -1.997 5.591 1.00 58.69 90 ASP A O 1
ATOM 718 N N . VAL A 1 91 ? 16.206 -1.568 3.399 1.00 61.53 91 VAL A N 1
ATOM 719 C CA . VAL A 1 91 ? 15.527 -0.274 3.514 1.00 61.53 91 VAL A CA 1
ATOM 720 C C . VAL A 1 91 ? 14.017 -0.473 3.363 1.00 61.53 91 VAL A C 1
ATOM 722 O O . VAL A 1 91 ? 13.589 -1.006 2.337 1.00 61.53 91 VAL A O 1
ATOM 725 N N . PRO A 1 92 ? 13.178 -0.051 4.328 1.00 64.19 92 PRO A N 1
ATOM 726 C CA . PRO A 1 92 ? 11.729 -0.081 4.166 1.00 64.19 92 PRO A CA 1
ATOM 727 C C . PRO A 1 92 ? 11.311 0.892 3.061 1.00 64.19 92 PRO A C 1
ATOM 729 O O . PRO A 1 92 ? 11.665 2.068 3.082 1.00 64.19 92 PRO A O 1
ATOM 732 N N . VAL A 1 93 ? 10.574 0.379 2.080 1.00 73.94 93 VAL A N 1
ATOM 733 C CA . VAL A 1 93 ? 10.145 1.131 0.889 1.00 73.94 93 VAL A CA 1
ATOM 734 C C . VAL A 1 93 ? 8.631 1.230 0.775 1.00 73.94 93 VAL A C 1
ATOM 736 O O . VAL A 1 93 ? 8.141 2.167 0.154 1.00 73.94 93 VAL A O 1
ATOM 739 N N . ALA A 1 94 ? 7.899 0.287 1.367 1.00 78.94 94 ALA A N 1
ATOM 740 C CA . ALA A 1 94 ? 6.447 0.331 1.434 1.00 78.94 94 ALA A CA 1
ATOM 741 C C . ALA A 1 94 ? 5.929 -0.408 2.672 1.00 78.94 94 ALA A C 1
ATOM 743 O O . ALA A 1 94 ? 6.557 -1.351 3.158 1.00 78.94 94 ALA A O 1
ATOM 744 N N . ILE A 1 95 ? 4.771 0.014 3.163 1.00 83.38 95 ILE A N 1
ATOM 745 C CA . ILE A 1 95 ? 4.069 -0.589 4.296 1.00 83.38 95 ILE A CA 1
ATOM 746 C C . ILE A 1 95 ? 2.705 -1.063 3.798 1.00 83.38 95 ILE A C 1
ATOM 748 O O . ILE A 1 95 ? 2.050 -0.381 3.005 1.00 83.38 95 ILE A O 1
ATOM 752 N N . VAL A 1 96 ? 2.302 -2.254 4.233 1.00 84.19 96 VAL A N 1
ATOM 753 C CA . VAL A 1 96 ? 1.027 -2.873 3.875 1.00 84.19 96 VAL A CA 1
ATOM 754 C C . VAL A 1 96 ? 0.155 -2.980 5.115 1.00 84.19 96 VAL A C 1
ATOM 756 O O . VAL A 1 96 ? 0.587 -3.536 6.126 1.00 84.19 96 VAL A O 1
ATOM 759 N N . TYR A 1 97 ? -1.080 -2.498 5.009 1.00 88.50 97 TYR A N 1
ATOM 760 C CA . TYR A 1 97 ? -2.116 -2.639 6.030 1.00 88.50 97 TYR A CA 1
ATOM 761 C C . TYR A 1 97 ? -3.233 -3.558 5.529 1.00 88.50 97 TYR A C 1
ATOM 763 O O . TYR A 1 97 ? -3.620 -3.508 4.356 1.00 88.50 97 TYR A O 1
ATOM 771 N N . GLU A 1 98 ? -3.747 -4.387 6.432 1.00 88.50 98 GLU A N 1
ATOM 772 C CA . GLU A 1 98 ? -4.903 -5.254 6.216 1.00 88.50 98 GLU A CA 1
ATOM 773 C C . GLU A 1 98 ? -6.013 -4.826 7.175 1.00 88.50 98 GLU A C 1
ATOM 775 O O . GLU A 1 98 ? -5.746 -4.474 8.324 1.00 88.50 98 GLU A O 1
ATOM 780 N N . ARG A 1 99 ? -7.250 -4.780 6.679 1.00 85.06 99 ARG A N 1
ATOM 781 C CA . ARG A 1 99 ? -8.399 -4.330 7.468 1.00 85.06 99 ARG A CA 1
ATOM 782 C C . ARG A 1 99 ? -8.675 -5.329 8.593 1.00 85.06 99 ARG A C 1
ATOM 784 O O . ARG A 1 99 ? -8.743 -6.527 8.333 1.00 85.06 99 ARG A O 1
ATOM 791 N N . ALA A 1 100 ? -8.856 -4.834 9.815 1.00 79.06 100 ALA A N 1
ATOM 792 C CA . ALA A 1 100 ? -9.293 -5.670 10.929 1.00 79.06 100 ALA A CA 1
ATOM 793 C C . ALA A 1 100 ? -10.742 -6.145 10.693 1.00 79.06 100 ALA A C 1
ATOM 795 O O . ALA A 1 100 ? -11.584 -5.342 10.283 1.00 79.06 100 ALA A O 1
ATOM 796 N N . GLU A 1 101 ? -11.014 -7.436 10.914 1.00 70.81 101 GLU A N 1
ATOM 797 C CA . GLU A 1 101 ? -12.380 -7.995 10.892 1.00 70.81 101 GLU A CA 1
ATOM 798 C C . GLU A 1 101 ? -13.249 -7.487 12.053 1.00 70.81 101 GLU A C 1
ATOM 800 O O . GLU A 1 101 ? -12.716 -7.313 13.176 1.00 70.81 101 GLU A O 1
#

Radius of gyration: 13.0 Å; chains: 1; bounding box: 32×35×31 Å

Sequence (101 aa):
MNRGFWGARGGAPDRAGNQLGQGFVYLHDVHQLAVVQYRREGRWPDWQPANPGRASLGLLFPEQHMLADEIELWEEFGTVQPAAVLTLDDVPVAIVYERAE

Secondary structure (DSSP, 8-state):
------TTTS--SSSSS--PPPEEEEEES--HHHHHHHHHTT-S-SEEE--GGG-SEEEE---TT-HHHHHHHHHHHT-SS-SEEEEETTEEEEEEEE---